Protein AF-A0A7Y9E7P3-F1 (afdb_monomer_lite)

Organism: NCBI:txid661492

Sequence (117 aa):
MDAVQVRIDDGPWAEATLGVDLGPDAWRPWSMSWRATPGRHELRVRCRTTTGQWQEQGTTTPYPHGVRGIHAVTVHVGGSWLGAGVRRLAGDAAARLSWAARSVAAWRQPTGAAHPR

InterPro domains:
  IPR014756 Immunoglobulin E-set [SSF81296] (3-77)

Foldseek 3Di:
DPWKWKDKAPDDTDTWAWDDDPDDVDDTDTGDDDDDDAAKIKMKMWDADPVGRIFDQDADDCPPVHGGHIDMDIDGDDDDPVPCPVCCVVCVVVVVCCVVVVVVVVPPDDPDDDDDD

Structure (mmCIF, N/CA/C/O backbone):
data_AF-A0A7Y9E7P3-F1
#
_entry.id   AF-A0A7Y9E7P3-F1
#
loop_
_atom_site.group_PDB
_atom_site.id
_atom_site.type_symbol
_atom_site.label_atom_id
_atom_site.label_alt_id
_atom_site.label_comp_id
_atom_site.label_asym_id
_atom_site.label_entity_id
_atom_site.label_seq_id
_atom_site.pdbx_PDB_ins_code
_atom_site.Cartn_x
_atom_site.Cartn_y
_atom_site.Cartn_z
_atom_site.occupancy
_atom_site.B_iso_or_equiv
_atom_site.auth_seq_id
_atom_site.auth_comp_id
_atom_site.auth_asym_id
_atom_site.auth_atom_id
_atom_site.pdbx_PDB_model_num
ATOM 1 N N . MET A 1 1 ? -9.183 0.830 9.555 1.00 81.06 1 MET A N 1
ATOM 2 C CA . MET A 1 1 ? -9.056 0.018 8.316 1.00 81.06 1 MET A CA 1
ATOM 3 C C . MET A 1 1 ? -8.666 -1.401 8.689 1.00 81.06 1 MET A C 1
ATOM 5 O O . MET A 1 1 ? -7.976 -1.549 9.693 1.00 81.06 1 MET A O 1
ATOM 9 N N . ASP A 1 2 ? -9.087 -2.411 7.929 1.00 89.94 2 ASP A N 1
ATOM 10 C CA . ASP A 1 2 ? -8.770 -3.822 8.226 1.00 89.94 2 ASP A CA 1
ATOM 11 C C . ASP A 1 2 ? -7.840 -4.488 7.192 1.00 89.94 2 ASP A C 1
ATOM 13 O O . ASP A 1 2 ? -7.248 -5.521 7.491 1.00 89.94 2 ASP A O 1
ATOM 17 N N . ALA A 1 3 ? -7.660 -3.878 6.015 1.00 93.31 3 ALA A N 1
ATOM 18 C CA . ALA A 1 3 ? -6.706 -4.306 4.995 1.00 93.31 3 ALA A CA 1
ATOM 19 C C . ALA A 1 3 ? -6.172 -3.115 4.183 1.00 93.31 3 ALA A C 1
ATOM 21 O O . ALA A 1 3 ? -6.830 -2.074 4.054 1.00 93.31 3 ALA A O 1
ATOM 22 N N . VAL A 1 4 ? -4.976 -3.279 3.620 1.00 95.06 4 VAL A N 1
ATOM 23 C CA . VAL A 1 4 ? -4.356 -2.343 2.675 1.00 95.06 4 VAL A CA 1
ATOM 24 C C . VAL A 1 4 ? -3.767 -3.158 1.543 1.00 95.06 4 VAL A C 1
ATOM 26 O O . VAL A 1 4 ? -3.035 -4.112 1.787 1.00 95.06 4 VAL A O 1
ATOM 29 N N . GLN A 1 5 ? -4.036 -2.741 0.312 1.00 95.50 5 GLN A N 1
ATOM 30 C CA . GLN A 1 5 ? -3.424 -3.329 -0.866 1.00 95.50 5 GLN A CA 1
ATOM 31 C C . GLN A 1 5 ? -2.653 -2.286 -1.656 1.00 95.50 5 GLN A C 1
ATOM 33 O O . GLN A 1 5 ? -3.083 -1.137 -1.796 1.00 95.50 5 GLN A O 1
ATOM 38 N N . VAL A 1 6 ? -1.539 -2.723 -2.227 1.00 94.75 6 VAL A N 1
ATOM 39 C CA . VAL A 1 6 ? -0.720 -1.929 -3.135 1.00 94.75 6 VAL A CA 1
ATOM 40 C C . VAL A 1 6 ? -0.647 -2.647 -4.475 1.00 94.75 6 VAL A C 1
ATOM 42 O O . VAL A 1 6 ? -0.496 -3.865 -4.538 1.00 94.75 6 VAL A O 1
ATOM 45 N N . ARG A 1 7 ? -0.763 -1.886 -5.556 1.00 94.69 7 ARG A N 1
ATOM 46 C CA . ARG A 1 7 ? -0.525 -2.348 -6.919 1.00 94.69 7 ARG A CA 1
ATOM 47 C C . ARG A 1 7 ? 0.699 -1.629 -7.462 1.00 94.69 7 ARG A C 1
ATOM 49 O O . ARG A 1 7 ? 0.786 -0.406 -7.362 1.00 94.69 7 ARG A O 1
ATOM 56 N N . ILE A 1 8 ? 1.617 -2.408 -8.019 1.00 94.88 8 ILE A N 1
ATOM 57 C CA . ILE A 1 8 ? 2.773 -1.913 -8.761 1.00 94.88 8 ILE A CA 1
ATOM 58 C C . ILE A 1 8 ? 2.414 -1.929 -10.243 1.00 94.88 8 ILE A C 1
ATOM 60 O O . ILE A 1 8 ? 2.002 -2.973 -10.756 1.00 94.88 8 ILE A O 1
ATOM 64 N N . ASP A 1 9 ? 2.567 -0.786 -10.899 1.00 94.25 9 ASP A N 1
ATOM 65 C CA . ASP A 1 9 ? 2.219 -0.548 -12.295 1.00 94.25 9 ASP A CA 1
ATOM 66 C C . ASP A 1 9 ? 0.801 -1.069 -12.591 1.00 94.25 9 ASP A C 1
ATOM 68 O O . ASP A 1 9 ? -0.166 -0.717 -11.904 1.00 94.25 9 ASP A O 1
ATOM 72 N N . ASP A 1 10 ? 0.678 -1.966 -13.567 1.00 93.56 10 ASP A N 1
ATOM 73 C CA . ASP A 1 10 ? -0.579 -2.614 -13.939 1.00 93.56 10 ASP A CA 1
ATOM 74 C C . ASP A 1 10 ? -0.666 -4.073 -13.461 1.00 93.56 10 ASP A C 1
ATOM 76 O O . ASP A 1 10 ? -1.488 -4.854 -13.942 1.00 93.56 10 ASP A O 1
ATOM 80 N N . GLY A 1 11 ? 0.161 -4.443 -12.479 1.00 92.88 11 GLY A N 1
ATOM 81 C CA . GLY A 1 11 ? 0.138 -5.757 -11.844 1.00 92.88 11 GLY A CA 1
ATOM 82 C C . GLY A 1 11 ? -1.107 -6.015 -10.980 1.00 92.88 11 GLY A C 1
ATOM 83 O O . GLY A 1 11 ? -1.997 -5.168 -10.848 1.00 92.88 11 GLY A O 1
ATOM 84 N N . PRO A 1 12 ? -1.194 -7.198 -10.348 1.00 94.69 12 PRO A N 1
ATOM 85 C CA . PRO A 1 12 ? -2.260 -7.489 -9.399 1.00 94.69 12 PRO A CA 1
ATOM 86 C C . PRO A 1 12 ? -2.119 -6.647 -8.121 1.00 94.69 12 PRO A C 1
ATOM 88 O O . PRO A 1 12 ? -1.039 -6.172 -7.769 1.00 94.69 12 PRO A O 1
ATOM 91 N N . TRP A 1 13 ? -3.226 -6.496 -7.395 1.00 95.00 13 TRP A N 1
ATOM 92 C CA . TRP A 1 13 ? -3.201 -5.956 -6.038 1.00 95.00 13 TRP A CA 1
ATOM 93 C C . TRP A 1 13 ? -2.546 -6.961 -5.085 1.00 95.00 13 TRP A C 1
ATOM 95 O O . TRP A 1 13 ? -2.967 -8.115 -5.028 1.00 95.00 13 TRP A O 1
ATOM 105 N N . ALA A 1 14 ? -1.548 -6.513 -4.329 1.00 92.56 14 ALA A N 1
ATOM 106 C CA . ALA A 1 14 ? -0.872 -7.292 -3.300 1.00 92.56 14 ALA A CA 1
ATOM 107 C C . ALA A 1 14 ? -1.222 -6.758 -1.906 1.00 92.56 14 ALA A C 1
ATOM 109 O O . ALA A 1 14 ? -1.284 -5.545 -1.703 1.00 92.56 14 ALA A O 1
ATOM 110 N N . GLU A 1 15 ? -1.447 -7.659 -0.950 1.00 95.19 15 GLU A N 1
ATOM 111 C CA . GLU A 1 15 ? -1.716 -7.303 0.447 1.00 95.19 15 GLU A CA 1
ATOM 112 C C . GLU A 1 15 ? -0.470 -6.722 1.126 1.00 95.19 15 GLU A C 1
ATOM 114 O O . GLU A 1 15 ? 0.649 -7.217 0.959 1.00 95.19 15 GLU A O 1
ATOM 119 N N . ALA A 1 16 ? -0.681 -5.680 1.924 1.00 93.25 16 ALA A N 1
ATOM 120 C CA . ALA A 1 16 ? 0.329 -5.085 2.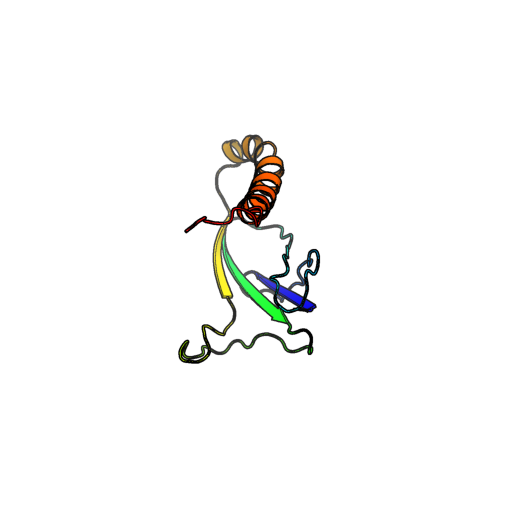782 1.00 93.25 16 ALA A CA 1
ATOM 121 C C . ALA A 1 16 ? 0.215 -5.614 4.219 1.00 93.25 16 ALA A C 1
ATOM 123 O O . ALA A 1 16 ? -0.856 -5.975 4.706 1.00 93.25 16 ALA A O 1
ATOM 124 N N . THR A 1 17 ? 1.330 -5.588 4.941 1.00 92.44 17 THR A N 1
ATOM 125 C CA . THR A 1 17 ? 1.376 -5.905 6.367 1.00 92.44 17 THR A CA 1
ATOM 126 C C . THR A 1 17 ? 0.911 -4.701 7.172 1.00 92.44 17 THR A C 1
ATOM 128 O O . THR A 1 17 ? 1.544 -3.642 7.131 1.00 92.44 17 THR A O 1
ATOM 131 N N . LEU A 1 18 ? -0.162 -4.865 7.944 1.00 92.75 18 LEU A N 1
ATOM 132 C CA . LEU A 1 18 ? -0.623 -3.853 8.892 1.00 92.75 18 LEU A CA 1
ATOM 133 C C . LEU A 1 18 ? 0.190 -3.901 10.188 1.00 92.75 18 LEU A C 1
ATOM 135 O O . LEU A 1 18 ? 0.492 -4.973 10.709 1.00 92.75 18 LEU A O 1
ATOM 139 N N . GLY A 1 19 ? 0.502 -2.731 10.735 1.00 90.31 19 GLY A N 1
ATOM 140 C CA . GLY A 1 19 ? 1.079 -2.596 12.067 1.00 90.31 19 GLY A CA 1
ATOM 141 C C . GLY A 1 19 ? 0.018 -2.595 13.169 1.00 90.31 19 GLY A C 1
ATOM 142 O O . GLY A 1 19 ? -1.124 -3.025 12.967 1.00 90.31 19 GLY A O 1
ATOM 143 N N . VAL A 1 20 ? 0.416 -2.100 14.343 1.00 91.50 20 VAL A N 1
ATOM 144 C CA . VAL A 1 20 ? -0.423 -2.027 15.549 1.00 91.50 20 VAL A CA 1
ATOM 145 C C . VAL A 1 20 ? -1.661 -1.167 15.302 1.00 91.50 20 VAL A C 1
ATOM 147 O O . VAL A 1 20 ? -1.572 -0.096 14.704 1.00 91.50 20 VAL A O 1
ATOM 150 N N . ASP A 1 21 ? -2.808 -1.651 15.772 1.00 90.75 21 ASP A N 1
ATOM 151 C CA . ASP A 1 21 ? -4.066 -0.914 15.761 1.00 90.75 21 ASP A CA 1
ATOM 152 C C . ASP A 1 21 ? -4.183 -0.060 17.030 1.00 90.75 21 ASP A C 1
ATOM 154 O O . ASP A 1 21 ? -4.024 -0.572 18.138 1.00 90.75 21 ASP A O 1
ATOM 158 N N . LEU A 1 22 ? -4.426 1.238 16.861 1.00 90.81 22 LEU A N 1
ATOM 159 C CA . LEU A 1 22 ? -4.576 2.199 17.957 1.00 90.81 22 LEU A CA 1
ATOM 160 C C . LEU A 1 22 ? -6.030 2.670 18.125 1.00 90.81 22 LEU A C 1
ATOM 162 O O . LEU A 1 22 ? -6.285 3.563 18.931 1.00 90.81 22 LEU A O 1
ATOM 166 N N . GLY A 1 23 ? -6.977 2.075 17.392 1.00 87.25 23 GLY A N 1
ATOM 167 C CA . GLY A 1 23 ? -8.399 2.402 17.461 1.00 87.25 23 GLY A CA 1
ATOM 168 C C . GLY A 1 23 ? -8.940 3.105 16.208 1.00 87.25 23 GLY A C 1
ATOM 169 O O . GLY A 1 23 ? -8.184 3.456 15.300 1.00 87.25 23 GLY A O 1
ATOM 170 N N . PRO A 1 24 ? -10.269 3.311 16.143 1.00 86.38 24 PRO A N 1
ATOM 171 C CA . PRO A 1 24 ? -10.972 3.759 14.936 1.00 86.38 24 PRO A CA 1
ATOM 172 C C . PRO A 1 24 ? -10.614 5.183 14.495 1.00 86.38 24 PRO A C 1
ATOM 174 O O . PRO A 1 24 ? -10.657 5.473 13.301 1.00 86.38 24 PRO A O 1
ATOM 177 N N . ASP A 1 25 ? -10.226 6.039 15.440 1.00 87.38 25 ASP A N 1
ATOM 178 C CA . ASP A 1 25 ? -9.881 7.442 15.184 1.00 87.38 25 ASP A CA 1
ATOM 179 C C . ASP A 1 25 ? -8.388 7.635 14.876 1.00 87.38 25 ASP A C 1
ATOM 181 O O . ASP A 1 25 ? -7.935 8.742 14.579 1.00 87.38 25 ASP A O 1
ATOM 185 N N . ALA A 1 26 ? -7.605 6.556 14.948 1.00 87.88 26 ALA A N 1
ATOM 186 C CA . ALA A 1 26 ? -6.171 6.583 14.738 1.00 87.88 26 ALA A CA 1
ATOM 187 C C . ALA A 1 26 ? -5.789 6.057 13.352 1.00 87.88 26 ALA A C 1
ATOM 189 O O . ALA A 1 26 ? -6.405 5.158 12.776 1.00 87.88 26 ALA A O 1
ATOM 190 N N . TRP A 1 27 ? -4.696 6.598 12.821 1.00 87.12 27 TRP A N 1
ATOM 191 C CA . TRP A 1 27 ? -4.077 6.044 11.626 1.00 87.12 27 TRP A CA 1
ATOM 192 C C . TRP A 1 27 ? -3.339 4.763 11.989 1.00 87.12 27 TRP A C 1
ATOM 194 O O . TRP A 1 27 ? -2.583 4.719 12.961 1.00 87.12 27 TRP A O 1
ATOM 204 N N . ARG A 1 28 ? -3.516 3.729 11.167 1.00 90.06 28 ARG A N 1
ATOM 205 C CA . ARG A 1 28 ? -2.826 2.455 11.341 1.00 90.06 28 ARG A CA 1
ATOM 206 C C . ARG A 1 28 ? -1.640 2.372 10.373 1.00 90.06 28 ARG A C 1
ATOM 208 O O . ARG A 1 28 ? -1.835 2.512 9.167 1.00 90.06 28 ARG A O 1
ATOM 215 N N . PRO A 1 29 ? -0.402 2.168 10.852 1.00 92.25 29 PRO A N 1
ATOM 216 C CA . PRO A 1 29 ? 0.744 2.035 9.961 1.00 92.25 29 PRO A CA 1
ATOM 217 C C . PRO A 1 29 ? 0.644 0.747 9.136 1.00 92.25 29 PRO A C 1
ATOM 219 O O . PRO A 1 29 ? 0.041 -0.236 9.569 1.00 92.25 29 PRO A O 1
ATOM 222 N N . TRP A 1 30 ? 1.266 0.731 7.960 1.00 94.94 30 TRP A N 1
ATOM 223 C CA . TRP A 1 30 ? 1.361 -0.452 7.106 1.00 94.94 30 TRP A CA 1
ATOM 224 C C . TRP A 1 30 ? 2.670 -0.453 6.313 1.00 94.94 30 TRP A C 1
ATOM 226 O O . TRP A 1 30 ? 3.335 0.575 6.180 1.00 94.94 30 TRP A O 1
ATOM 236 N N . SER A 1 31 ? 3.061 -1.617 5.797 1.00 93.44 31 SER A N 1
ATOM 237 C CA . SER A 1 31 ? 4.251 -1.772 4.957 1.00 93.44 31 SER A CA 1
ATOM 238 C C . SER A 1 31 ? 4.077 -2.891 3.934 1.00 93.44 31 SER A C 1
ATOM 240 O O . SER A 1 31 ? 3.347 -3.848 4.170 1.00 93.44 31 SER A O 1
ATOM 242 N N . MET A 1 32 ? 4.768 -2.794 2.801 1.00 90.44 32 MET A N 1
ATOM 243 C CA . MET A 1 32 ? 4.844 -3.864 1.807 1.00 90.44 32 MET A CA 1
ATOM 244 C C . MET A 1 32 ? 6.285 -4.001 1.328 1.00 90.44 32 MET A C 1
ATOM 246 O O . MET A 1 32 ? 6.937 -3.008 1.004 1.00 90.44 32 MET A O 1
ATOM 250 N N . SER A 1 33 ? 6.772 -5.239 1.263 1.00 89.25 33 SER A N 1
ATOM 251 C CA . SER A 1 33 ? 8.053 -5.549 0.633 1.00 89.25 33 SER A CA 1
ATOM 252 C C . SER A 1 33 ? 7.845 -5.909 -0.831 1.00 89.25 33 SER A C 1
ATOM 254 O O . SER A 1 33 ? 7.034 -6.769 -1.158 1.00 89.25 33 SER A O 1
ATOM 256 N N . TRP A 1 34 ? 8.614 -5.276 -1.710 1.00 88.62 34 TRP A N 1
ATOM 257 C CA . TRP A 1 34 ? 8.597 -5.546 -3.141 1.00 88.62 34 TRP A CA 1
ATOM 258 C C . TRP A 1 34 ? 10.026 -5.538 -3.688 1.00 88.62 34 TRP A C 1
ATOM 260 O O . TRP A 1 34 ? 10.837 -4.670 -3.356 1.00 88.62 34 TRP A O 1
ATOM 270 N N . ARG A 1 35 ? 10.346 -6.540 -4.513 1.00 88.00 35 ARG A N 1
ATOM 271 C CA . ARG A 1 35 ? 11.613 -6.618 -5.248 1.00 88.00 35 ARG A CA 1
ATOM 272 C C . ARG A 1 35 ? 11.501 -5.760 -6.504 1.00 88.00 35 ARG A C 1
ATOM 274 O O . ARG A 1 35 ? 11.047 -6.238 -7.538 1.00 88.00 35 ARG A O 1
ATOM 281 N N . ALA A 1 36 ? 11.891 -4.498 -6.382 1.00 87.62 36 ALA A N 1
ATOM 282 C CA . ALA A 1 36 ? 11.797 -3.548 -7.476 1.00 87.62 36 ALA A CA 1
ATOM 283 C C . ALA A 1 36 ? 12.829 -3.807 -8.578 1.00 87.62 36 ALA A C 1
ATOM 285 O O . ALA A 1 36 ? 14.009 -4.037 -8.301 1.00 87.62 36 ALA A O 1
ATOM 286 N N . THR A 1 37 ? 12.380 -3.721 -9.826 1.00 88.69 37 THR A N 1
ATOM 287 C CA . THR A 1 37 ? 13.256 -3.658 -10.998 1.00 88.69 37 THR A CA 1
ATOM 288 C C . THR A 1 37 ? 13.740 -2.224 -11.212 1.00 88.69 37 THR A C 1
ATOM 290 O O . THR A 1 37 ? 13.072 -1.292 -10.773 1.00 88.69 37 THR A O 1
ATOM 293 N N . PRO A 1 38 ? 14.889 -1.998 -11.868 1.00 91.44 38 PRO A N 1
ATOM 294 C CA . PRO A 1 38 ? 15.258 -0.657 -12.292 1.00 91.44 38 PRO A CA 1
ATOM 295 C C . PRO A 1 38 ? 14.258 -0.094 -13.312 1.00 91.44 38 PRO A C 1
ATOM 297 O O . PRO A 1 38 ? 13.852 -0.801 -14.230 1.00 91.44 38 PRO A O 1
ATOM 300 N N . GLY A 1 39 ? 13.899 1.178 -13.176 1.00 91.50 39 GLY A N 1
ATOM 301 C CA . GLY A 1 39 ? 12.953 1.872 -14.038 1.00 91.50 39 GLY A CA 1
ATOM 302 C C . GLY A 1 39 ? 12.026 2.816 -13.278 1.00 91.50 39 GLY A C 1
ATOM 303 O O . GLY A 1 39 ? 12.127 3.001 -12.063 1.00 91.50 39 GLY A O 1
ATOM 304 N N . ARG A 1 40 ? 11.118 3.440 -14.026 1.00 93.25 40 ARG A N 1
ATOM 305 C CA . ARG A 1 40 ? 9.990 4.195 -13.480 1.00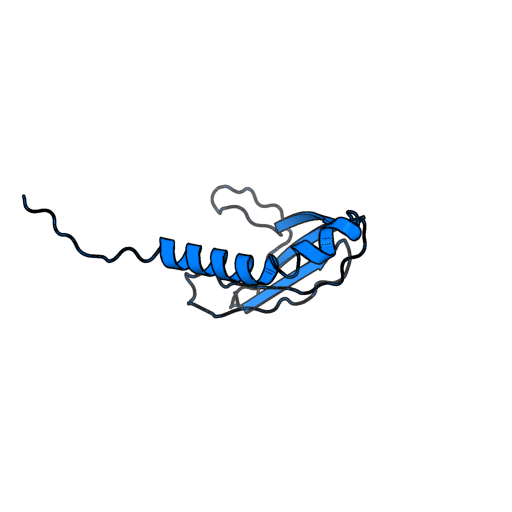 93.25 40 ARG A CA 1
ATOM 306 C C . ARG A 1 40 ? 8.873 3.216 -13.124 1.00 93.25 40 ARG A C 1
ATOM 308 O O . ARG A 1 40 ? 8.526 2.392 -13.960 1.00 93.25 40 ARG A O 1
ATOM 315 N N . HIS A 1 41 ? 8.290 3.375 -11.942 1.00 91.69 41 HIS A N 1
ATOM 316 C CA . HIS A 1 41 ? 7.167 2.574 -11.471 1.00 91.69 41 HIS A CA 1
ATOM 317 C C . HIS A 1 41 ? 6.064 3.451 -10.888 1.00 91.69 41 HIS A C 1
ATOM 319 O O . HIS A 1 41 ? 6.346 4.438 -10.202 1.00 91.69 41 HIS A O 1
ATOM 325 N N . GLU A 1 42 ? 4.813 3.085 -11.130 1.00 94.81 42 GLU A N 1
ATOM 326 C CA . GLU A 1 42 ? 3.648 3.682 -10.483 1.00 94.81 42 GLU A CA 1
ATOM 327 C C . GLU A 1 42 ? 3.160 2.771 -9.355 1.00 94.81 42 GLU A C 1
ATOM 329 O O . GLU A 1 42 ? 2.938 1.581 -9.541 1.00 94.81 42 GLU A O 1
ATOM 334 N N . LEU A 1 43 ? 2.991 3.321 -8.159 1.00 93.56 43 LEU A N 1
ATOM 335 C CA . LEU A 1 43 ? 2.452 2.609 -7.011 1.00 93.56 43 LEU A CA 1
ATOM 336 C C . LEU A 1 43 ? 1.082 3.182 -6.703 1.00 93.56 43 LEU A C 1
ATOM 338 O O . LEU A 1 43 ? 0.962 4.369 -6.402 1.00 93.56 43 LEU A O 1
ATOM 342 N N . ARG A 1 44 ? 0.062 2.330 -6.733 1.00 94.06 44 ARG A N 1
ATOM 343 C CA . ARG A 1 44 ? -1.314 2.677 -6.366 1.00 94.06 44 ARG A CA 1
ATOM 344 C C . ARG A 1 44 ? -1.656 1.982 -5.052 1.00 94.06 44 ARG A C 1
ATOM 346 O O . ARG A 1 44 ? -1.344 0.804 -4.900 1.00 94.06 44 ARG A O 1
ATOM 353 N N . VAL A 1 45 ? -2.303 2.672 -4.115 1.00 93.50 45 VAL A N 1
ATOM 354 C CA . VAL A 1 45 ? -2.699 2.112 -2.809 1.00 93.50 45 VAL A CA 1
ATOM 355 C C . VAL A 1 45 ? -4.190 2.286 -2.552 1.00 93.50 45 VAL A C 1
ATOM 357 O O . VAL A 1 45 ? -4.763 3.346 -2.813 1.00 93.50 45 VAL A O 1
ATOM 360 N N . ARG A 1 46 ? -4.814 1.236 -2.015 1.00 92.88 46 ARG A N 1
ATOM 361 C CA . ARG A 1 46 ? -6.201 1.261 -1.547 1.00 92.88 46 ARG A CA 1
ATOM 362 C C . ARG A 1 46 ? -6.316 0.650 -0.160 1.00 92.88 46 ARG A C 1
ATOM 364 O O . ARG A 1 46 ? -5.643 -0.332 0.152 1.00 92.88 46 ARG A O 1
ATOM 371 N N . CYS A 1 47 ? -7.211 1.205 0.643 1.00 92.25 47 CYS A N 1
ATOM 372 C CA . CYS A 1 47 ? -7.551 0.676 1.958 1.00 92.25 47 CYS A CA 1
ATOM 373 C C . CYS A 1 47 ? -8.931 0.017 1.928 1.00 92.25 47 CYS A C 1
ATOM 375 O O . CYS A 1 47 ? -9.787 0.384 1.116 1.00 92.25 47 CYS A O 1
ATOM 377 N N . ARG A 1 48 ? -9.158 -0.922 2.845 1.00 92.00 48 ARG A N 1
ATOM 378 C CA . ARG A 1 48 ? -10.479 -1.481 3.128 1.00 92.00 48 ARG A CA 1
ATOM 379 C C . ARG A 1 48 ? -10.993 -0.979 4.473 1.00 92.00 48 ARG A C 1
ATOM 381 O O . ARG A 1 48 ? -10.256 -0.923 5.467 1.00 92.00 48 ARG A O 1
ATOM 388 N N . THR A 1 49 ? -12.248 -0.545 4.496 1.00 86.19 49 THR A N 1
ATOM 389 C CA . THR A 1 49 ? -12.933 -0.167 5.734 1.00 86.19 49 THR A CA 1
ATOM 390 C C . THR A 1 49 ? -13.099 -1.395 6.628 1.00 86.19 49 THR A C 1
ATOM 392 O O . THR A 1 49 ? -13.138 -2.523 6.150 1.00 86.19 49 THR A O 1
ATOM 395 N N . THR A 1 50 ? -13.271 -1.194 7.934 1.00 84.38 50 THR A N 1
ATOM 396 C CA . THR A 1 50 ? -13.576 -2.293 8.874 1.00 84.38 50 THR A CA 1
ATOM 397 C C . THR A 1 50 ? -14.910 -2.988 8.582 1.00 84.38 50 THR A C 1
ATOM 399 O O . THR A 1 50 ? -15.156 -4.080 9.078 1.00 84.38 50 THR A O 1
ATOM 402 N N . THR A 1 51 ? -15.758 -2.380 7.749 1.00 86.38 51 THR A N 1
ATOM 403 C CA . THR A 1 51 ? -17.000 -2.958 7.217 1.00 86.38 51 THR A CA 1
ATOM 404 C C . THR A 1 51 ? -16.794 -3.755 5.919 1.00 86.38 51 THR A C 1
ATOM 406 O O . THR A 1 51 ? -17.765 -4.187 5.302 1.00 86.38 51 THR A O 1
ATOM 409 N N . GLY A 1 52 ? -15.544 -3.947 5.481 1.00 87.81 52 GLY A N 1
ATOM 410 C CA . GLY A 1 52 ? -15.183 -4.783 4.335 1.00 87.81 52 GLY A CA 1
ATOM 411 C C . GLY A 1 52 ? -15.245 -4.093 2.968 1.00 87.81 52 GLY A C 1
ATOM 412 O O . GLY A 1 52 ? -15.075 -4.765 1.952 1.00 87.81 52 GLY A O 1
ATOM 413 N N . GLN A 1 53 ? -15.454 -2.775 2.907 1.00 87.62 53 GLN A N 1
ATOM 414 C CA . GLN A 1 53 ? -15.567 -2.042 1.640 1.00 87.62 53 GLN A CA 1
ATOM 415 C C . GLN A 1 53 ? -14.211 -1.489 1.197 1.00 87.62 53 GLN A C 1
ATOM 417 O O . GLN A 1 53 ? -13.540 -0.783 1.953 1.00 87.62 53 GLN A O 1
ATOM 422 N N . TRP A 1 54 ? -13.786 -1.814 -0.026 1.00 90.31 54 TRP A N 1
ATOM 423 C CA . TRP A 1 54 ? -12.572 -1.245 -0.614 1.00 90.31 54 TRP A CA 1
ATOM 424 C C . TRP A 1 54 ? -12.810 0.192 -1.062 1.00 90.31 54 TRP A C 1
ATOM 426 O O . TRP A 1 54 ? -13.868 0.523 -1.588 1.00 90.31 54 TRP A O 1
ATOM 436 N N . GLN A 1 55 ? -11.786 1.025 -0.917 1.00 84.12 55 GLN A N 1
ATOM 437 C CA . GLN A 1 55 ? -11.779 2.372 -1.470 1.00 84.12 55 GLN A CA 1
ATOM 438 C C . GLN A 1 55 ? -12.042 2.357 -2.984 1.00 84.12 55 GLN A C 1
ATOM 440 O O . GLN A 1 55 ? -11.393 1.628 -3.742 1.00 84.12 55 GLN A O 1
ATOM 445 N N . GLU A 1 56 ? -12.995 3.179 -3.413 1.00 74.94 56 GLU A N 1
ATOM 446 C CA . GLU A 1 56 ? -13.427 3.277 -4.805 1.00 74.94 56 GLU A CA 1
ATOM 447 C C . GLU A 1 56 ? -12.387 3.999 -5.680 1.00 74.94 56 GLU A C 1
ATOM 449 O O . GLU A 1 56 ? -11.664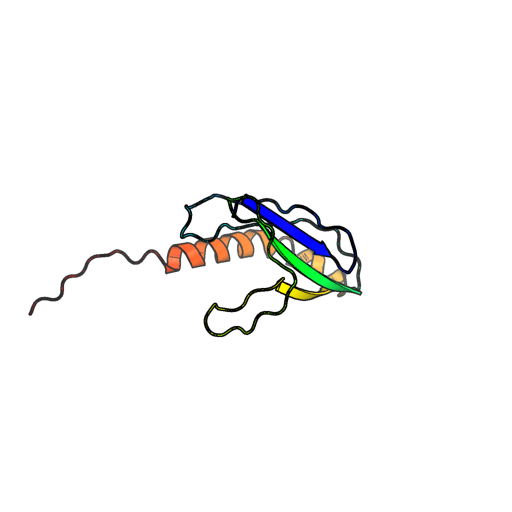 4.888 -5.227 1.00 74.94 56 GLU A O 1
ATOM 454 N N . GLN A 1 57 ? -12.316 3.621 -6.962 1.00 64.19 57 GLN A N 1
ATOM 455 C CA . GLN A 1 57 ? -11.417 4.233 -7.956 1.00 64.19 57 GLN A CA 1
ATOM 456 C C . GLN A 1 57 ? -11.897 5.596 -8.473 1.00 64.19 57 GLN A C 1
ATOM 458 O O . GLN A 1 57 ? -11.126 6.294 -9.126 1.00 64.19 57 GLN A O 1
ATOM 463 N N . GLY A 1 58 ? -13.147 5.979 -8.200 1.00 60.62 58 GLY A N 1
ATOM 464 C CA . GLY A 1 58 ? -13.747 7.190 -8.750 1.00 60.62 58 GLY A CA 1
ATOM 465 C C . GLY A 1 58 ? -13.063 8.469 -8.268 1.00 60.62 58 GLY A C 1
ATOM 466 O O . GLY A 1 58 ? -12.817 8.654 -7.075 1.00 60.62 58 GLY A O 1
ATOM 467 N N . THR A 1 59 ? -12.793 9.384 -9.199 1.00 57.47 59 THR A N 1
ATOM 468 C CA . THR A 1 59 ? -12.446 10.768 -8.871 1.00 57.47 59 THR A CA 1
ATOM 469 C C . THR A 1 59 ? -13.676 11.433 -8.257 1.00 57.47 59 THR A C 1
ATOM 471 O O . THR A 1 59 ? -14.685 11.618 -8.931 1.00 57.47 59 THR A O 1
ATOM 474 N N . THR A 1 60 ? -13.617 11.782 -6.973 1.00 60.47 60 THR A N 1
ATOM 475 C CA . THR A 1 60 ? -14.649 12.623 -6.349 1.00 60.47 60 THR A CA 1
ATOM 476 C C . THR A 1 60 ? -14.253 14.087 -6.468 1.00 60.47 60 THR A C 1
ATOM 478 O O . THR A 1 60 ? -13.070 14.424 -6.397 1.00 60.47 60 THR A O 1
ATOM 481 N N . THR A 1 61 ? -15.235 14.982 -6.528 1.00 59.16 61 THR A N 1
ATOM 482 C CA . THR A 1 61 ? -15.000 16.374 -6.141 1.00 59.16 61 THR A CA 1
ATOM 483 C C . THR A 1 61 ? -14.557 16.407 -4.669 1.00 59.16 61 THR A C 1
ATOM 485 O O . THR A 1 61 ? -15.248 15.817 -3.831 1.00 59.16 61 THR A O 1
ATOM 488 N N . PRO A 1 62 ? -13.414 17.045 -4.330 1.00 63.16 62 PRO A N 1
ATOM 489 C CA . PRO A 1 62 ? -12.905 17.090 -2.954 1.00 63.16 62 PRO A CA 1
ATOM 490 C C . PRO A 1 62 ? -13.821 17.833 -1.980 1.00 63.16 62 PRO A C 1
ATOM 492 O O . PRO A 1 62 ? -13.768 17.618 -0.776 1.00 63.16 62 PRO A O 1
ATOM 495 N N . TYR A 1 63 ? -14.661 18.729 -2.489 1.00 62.12 63 TYR A N 1
ATOM 496 C CA . TYR A 1 63 ? -15.665 19.427 -1.702 1.00 62.12 63 TYR A CA 1
ATOM 497 C C . TYR A 1 63 ? -17.031 18.727 -1.830 1.00 62.12 63 TYR A C 1
ATOM 499 O O . TYR A 1 63 ? -17.379 18.312 -2.941 1.00 62.12 63 TYR A O 1
ATOM 507 N N . PRO A 1 64 ? -17.830 18.615 -0.749 1.00 73.12 64 PRO A N 1
ATOM 508 C CA . PRO A 1 64 ? -17.527 18.949 0.654 1.00 73.12 64 PRO A CA 1
ATOM 509 C C . PRO A 1 64 ? -16.919 17.777 1.455 1.00 73.12 64 PRO A C 1
ATOM 511 O O . PRO A 1 64 ? -16.625 17.924 2.636 1.00 73.12 64 PRO A O 1
ATOM 514 N N . HIS A 1 65 ? -16.755 16.603 0.837 1.00 68.19 65 HIS A N 1
ATOM 515 C CA . HIS A 1 65 ? -16.505 15.332 1.534 1.00 68.19 65 HIS A CA 1
ATOM 516 C C . HIS A 1 65 ? -15.025 14.917 1.637 1.00 68.19 65 HIS A C 1
ATOM 518 O O . HIS A 1 65 ? -14.732 13.793 2.042 1.00 68.19 65 HIS A O 1
ATOM 524 N N . GLY A 1 66 ? -14.094 15.798 1.270 1.00 62.25 66 GLY A N 1
ATOM 525 C CA . GLY A 1 66 ? -12.658 15.523 1.227 1.00 62.25 66 GLY A CA 1
ATOM 526 C C . GLY A 1 66 ? -12.204 14.771 -0.031 1.00 62.25 66 GLY A C 1
ATOM 527 O O . GLY A 1 66 ? -13.000 14.350 -0.873 1.00 62.25 66 GLY A O 1
ATOM 528 N N . VAL A 1 67 ? -10.884 14.606 -0.167 1.00 62.44 67 VAL A N 1
ATOM 529 C CA . VAL A 1 67 ? -10.264 13.852 -1.268 1.00 62.44 67 VAL A CA 1
ATOM 530 C C . VAL A 1 67 ? -10.571 12.360 -1.091 1.00 62.44 67 VAL A C 1
ATOM 532 O O . VAL A 1 67 ? -10.112 11.736 -0.138 1.00 62.44 67 VAL A O 1
ATOM 535 N N . ARG A 1 68 ? -11.341 11.785 -2.020 1.00 63.47 68 ARG A N 1
ATOM 536 C CA . ARG A 1 68 ? -11.547 10.332 -2.177 1.00 63.47 68 ARG A CA 1
ATOM 537 C C . ARG A 1 68 ? -10.856 9.859 -3.460 1.00 63.47 68 ARG A C 1
ATOM 539 O O . ARG A 1 68 ? -10.505 10.674 -4.310 1.00 63.47 68 ARG A O 1
ATOM 546 N N . GLY A 1 69 ? -10.682 8.549 -3.595 1.00 73.62 69 GLY A N 1
ATOM 547 C CA . GLY A 1 69 ? -10.006 7.926 -4.735 1.00 73.62 69 GLY A CA 1
ATOM 548 C C . GLY A 1 69 ? -8.683 7.268 -4.352 1.00 73.62 69 GLY A C 1
ATOM 549 O O . GLY A 1 69 ? -8.114 7.553 -3.301 1.00 73.62 69 GLY A O 1
ATOM 550 N N . ILE A 1 70 ? -8.218 6.347 -5.191 1.00 82.12 70 ILE A N 1
ATOM 551 C CA . ILE A 1 70 ? -6.966 5.612 -4.979 1.00 82.12 70 ILE A CA 1
ATOM 552 C C . ILE A 1 70 ? -5.782 6.580 -5.032 1.00 82.12 70 ILE A C 1
ATOM 554 O O . ILE A 1 70 ? -5.626 7.333 -5.991 1.00 82.12 70 ILE A O 1
ATOM 558 N N . HIS A 1 71 ? -4.930 6.539 -4.008 1.00 84.88 71 HIS A N 1
ATOM 559 C CA . HIS A 1 71 ? -3.712 7.339 -3.988 1.00 84.88 71 HIS A CA 1
ATOM 560 C C . HIS A 1 71 ? -2.643 6.679 -4.868 1.00 84.88 71 HIS A C 1
ATOM 562 O O . HIS A 1 71 ? -2.433 5.467 -4.781 1.00 84.88 71 HIS A O 1
ATOM 568 N N . ALA A 1 72 ? -1.973 7.472 -5.705 1.00 88.06 72 ALA A N 1
ATOM 569 C CA . ALA A 1 72 ? -0.947 7.005 -6.629 1.00 88.06 72 ALA A CA 1
ATOM 570 C C . ALA A 1 72 ? 0.322 7.858 -6.523 1.00 88.06 72 ALA A C 1
ATOM 572 O O . ALA A 1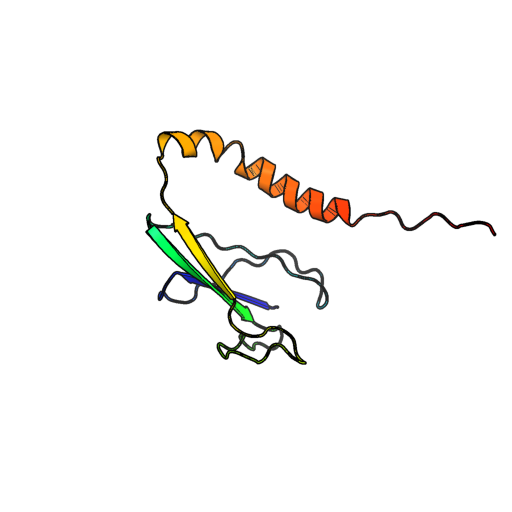 72 ? 0.249 9.086 -6.457 1.00 88.06 72 ALA A O 1
ATOM 573 N N . VAL A 1 73 ? 1.484 7.206 -6.538 1.00 90.75 73 VAL A N 1
ATOM 574 C CA . VAL A 1 73 ? 2.801 7.856 -6.559 1.00 90.75 73 VAL A CA 1
ATOM 575 C C . VAL A 1 73 ? 3.679 7.225 -7.631 1.00 90.75 73 VAL A C 1
ATOM 577 O O . VAL A 1 73 ? 3.640 6.019 -7.847 1.00 90.75 73 VAL A O 1
ATOM 580 N N . THR A 1 74 ? 4.498 8.028 -8.305 1.00 92.00 74 THR A N 1
ATOM 581 C CA . THR A 1 74 ? 5.522 7.526 -9.231 1.00 92.00 74 THR A CA 1
ATOM 582 C C . THR A 1 74 ? 6.879 7.521 -8.534 1.00 92.00 74 THR A C 1
ATOM 584 O O . THR A 1 74 ? 7.284 8.534 -7.964 1.00 92.00 74 THR A O 1
ATOM 58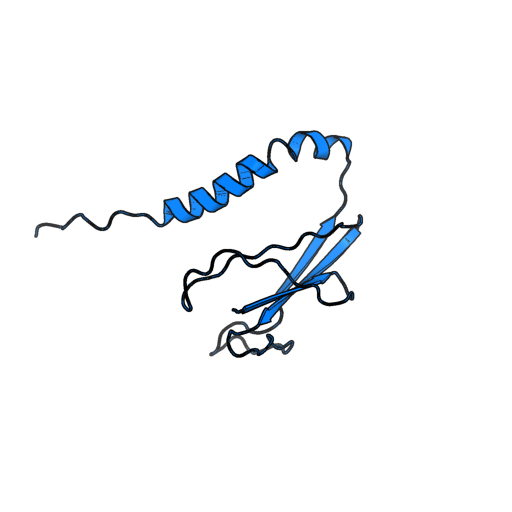7 N N . VAL A 1 75 ? 7.611 6.412 -8.628 1.00 90.94 75 VAL A N 1
ATOM 588 C CA . VAL A 1 75 ? 8.982 6.267 -8.120 1.00 90.94 75 VAL A CA 1
ATOM 589 C C . VAL A 1 75 ? 9.930 5.871 -9.251 1.00 90.94 75 VAL A C 1
ATOM 591 O O . VAL A 1 75 ? 9.519 5.238 -10.218 1.00 90.94 75 VAL A O 1
ATOM 594 N N . HIS A 1 76 ? 11.208 6.230 -9.132 1.00 90.81 76 HIS A N 1
ATOM 595 C CA . HIS A 1 76 ? 12.262 5.760 -10.033 1.00 90.81 76 HIS A CA 1
ATOM 596 C C . HIS A 1 76 ? 13.253 4.910 -9.242 1.00 90.81 76 HIS A C 1
ATOM 598 O O . HIS A 1 76 ? 13.783 5.341 -8.217 1.00 90.81 76 HIS A O 1
ATOM 604 N N . VAL A 1 77 ? 13.491 3.695 -9.716 1.00 89.56 77 VAL A N 1
ATOM 605 C CA . VAL A 1 77 ? 14.392 2.717 -9.114 1.00 89.56 77 VAL A CA 1
ATOM 606 C C . VAL A 1 77 ? 15.589 2.586 -10.045 1.00 89.56 77 VAL A C 1
ATOM 608 O O . VAL A 1 77 ? 15.431 2.282 -11.216 1.00 89.56 77 VAL A O 1
ATOM 611 N N . GLY A 1 78 ? 16.800 2.850 -9.564 1.00 75.88 78 GLY A N 1
ATOM 612 C CA . GLY A 1 78 ? 17.995 2.808 -10.410 1.00 75.88 78 GLY A CA 1
ATOM 613 C C . GLY A 1 78 ? 18.882 4.030 -10.227 1.00 75.88 78 GLY A C 1
ATOM 614 O O . GLY A 1 78 ? 18.571 5.130 -10.664 1.00 75.88 78 GLY A O 1
ATOM 615 N N . GLY A 1 79 ? 20.012 3.791 -9.574 1.00 55.44 79 GLY A N 1
ATOM 616 C CA . GLY A 1 79 ? 21.147 4.686 -9.385 1.00 55.44 79 GLY A CA 1
ATOM 617 C C . GLY A 1 79 ? 22.304 3.817 -8.887 1.00 55.44 79 GLY A C 1
ATOM 618 O O . GLY A 1 79 ? 22.065 2.880 -8.127 1.00 55.44 79 GLY A O 1
ATOM 619 N N . SER A 1 80 ? 23.520 4.050 -9.390 1.00 51.28 80 SER A N 1
ATOM 620 C CA . SER A 1 80 ? 24.699 3.174 -9.250 1.00 51.28 80 SER A CA 1
ATOM 621 C C . SER A 1 80 ? 24.842 2.453 -7.894 1.00 51.28 80 SER A C 1
ATOM 623 O O . SER A 1 80 ? 24.826 3.062 -6.821 1.00 51.28 80 SER A O 1
ATOM 625 N N . TRP A 1 81 ? 25.075 1.138 -7.967 1.00 50.06 81 TRP A N 1
ATOM 626 C CA . TRP A 1 81 ? 25.297 0.237 -6.832 1.00 50.06 81 TRP A CA 1
ATOM 627 C C . TRP A 1 81 ? 26.544 0.583 -5.998 1.00 50.06 81 TRP A C 1
ATOM 629 O O . TRP A 1 81 ? 26.573 0.272 -4.807 1.00 50.06 81 TRP A O 1
ATOM 639 N N . LEU A 1 82 ? 27.525 1.294 -6.570 1.00 53.88 82 LEU A N 1
ATOM 640 C CA . LEU A 1 82 ? 28.759 1.674 -5.867 1.00 53.88 82 LEU A CA 1
ATOM 641 C C . LEU A 1 82 ? 28.541 2.756 -4.787 1.00 53.88 82 LEU A C 1
ATOM 643 O O . LEU A 1 82 ? 29.351 2.876 -3.875 1.00 53.88 82 LEU A O 1
ATOM 647 N N . GLY A 1 83 ? 27.434 3.510 -4.828 1.00 48.06 83 GLY A N 1
ATOM 648 C CA . GLY A 1 83 ? 27.085 4.499 -3.792 1.00 48.06 83 GLY A CA 1
ATOM 649 C C . GLY A 1 83 ? 25.995 4.052 -2.809 1.00 48.06 83 GLY A C 1
ATOM 650 O O . GLY A 1 83 ? 25.873 4.625 -1.722 1.00 48.06 83 GLY A O 1
ATOM 651 N N . ALA A 1 84 ? 25.195 3.049 -3.181 1.00 50.28 84 ALA A N 1
ATOM 652 C CA . ALA A 1 84 ? 23.983 2.657 -2.463 1.00 50.28 84 ALA A CA 1
ATOM 653 C C . ALA A 1 84 ? 24.233 1.608 -1.363 1.00 50.28 84 ALA A C 1
ATOM 655 O O . ALA A 1 84 ? 23.587 1.662 -0.319 1.00 50.28 84 ALA A O 1
ATOM 656 N N . GLY A 1 85 ? 25.188 0.687 -1.548 1.00 49.12 85 GLY A N 1
ATOM 657 C CA . GLY A 1 85 ? 25.415 -0.429 -0.614 1.00 49.12 85 GLY A CA 1
ATOM 658 C C . GLY A 1 85 ? 25.902 -0.004 0.778 1.00 49.12 85 GLY A C 1
ATOM 659 O O . GLY A 1 85 ? 25.404 -0.500 1.784 1.00 49.12 85 GLY A O 1
ATOM 660 N N . VAL A 1 86 ? 26.810 0.974 0.847 1.00 48.47 86 VAL A N 1
ATOM 661 C CA . VAL A 1 86 ? 27.412 1.441 2.113 1.00 48.47 86 VAL A CA 1
ATOM 662 C C . VAL A 1 86 ? 26.481 2.381 2.897 1.00 48.47 86 VAL A C 1
ATOM 664 O O . VAL A 1 86 ? 26.489 2.368 4.125 1.00 48.47 86 VAL A O 1
ATOM 667 N N . ARG A 1 87 ? 25.610 3.154 2.227 1.00 46.41 87 ARG A N 1
ATOM 668 C CA . ARG A 1 87 ? 24.651 4.052 2.910 1.00 46.41 87 ARG A CA 1
ATOM 669 C C . ARG A 1 87 ? 23.393 3.339 3.413 1.00 46.41 87 ARG A C 1
ATOM 671 O O . ARG A 1 87 ? 22.806 3.781 4.397 1.00 46.41 87 ARG A O 1
ATOM 678 N N . ARG A 1 88 ? 22.975 2.243 2.769 1.00 47.78 88 ARG A N 1
ATOM 679 C CA . ARG A 1 88 ? 21.677 1.603 3.044 1.00 47.78 88 ARG A CA 1
ATOM 680 C C . ARG A 1 88 ? 21.651 0.792 4.340 1.00 47.78 88 ARG A C 1
ATOM 682 O O . ARG A 1 88 ? 20.635 0.811 5.017 1.00 47.78 88 ARG A O 1
ATOM 689 N N . LEU A 1 89 ? 22.751 0.149 4.743 1.00 46.56 89 LEU A N 1
ATOM 690 C CA . LEU A 1 89 ? 22.788 -0.590 6.017 1.00 46.56 89 LEU A CA 1
ATOM 691 C C . LEU A 1 89 ? 22.924 0.334 7.237 1.00 46.56 89 LEU A C 1
ATOM 693 O O . LEU A 1 89 ? 22.253 0.117 8.241 1.00 46.56 89 LEU A O 1
ATOM 697 N N . ALA A 1 90 ? 23.731 1.395 7.139 1.00 47.09 90 ALA A N 1
ATOM 698 C CA . ALA A 1 90 ? 23.911 2.350 8.235 1.00 47.09 90 ALA A CA 1
ATOM 699 C C . ALA A 1 90 ? 22.726 3.330 8.380 1.00 47.09 90 ALA A C 1
ATOM 701 O O . ALA A 1 90 ? 22.408 3.755 9.489 1.00 47.09 90 ALA A O 1
ATOM 702 N N . GLY A 1 91 ? 22.050 3.676 7.276 1.00 41.72 91 GLY A N 1
ATOM 703 C CA . GLY A 1 91 ? 20.934 4.623 7.267 1.00 41.72 91 GLY A CA 1
ATOM 704 C C . GLY A 1 91 ? 19.574 4.013 7.610 1.00 41.72 91 GLY A C 1
ATOM 705 O O . GLY A 1 91 ? 18.835 4.599 8.392 1.00 41.72 91 GLY A O 1
ATOM 706 N N . ASP A 1 92 ? 19.221 2.839 7.076 1.00 46.28 92 ASP A N 1
ATOM 707 C CA . ASP A 1 92 ? 17.821 2.385 7.073 1.00 46.28 92 ASP A CA 1
ATOM 708 C C . ASP A 1 92 ? 17.300 1.889 8.431 1.00 46.28 92 ASP A C 1
ATOM 710 O O . ASP A 1 92 ? 16.115 2.061 8.715 1.00 46.28 92 ASP A O 1
ATOM 714 N N . ALA A 1 93 ? 18.141 1.308 9.290 1.00 46.78 93 ALA A N 1
ATOM 715 C CA . ALA A 1 93 ? 17.717 0.891 10.632 1.00 46.78 93 ALA A CA 1
ATOM 716 C C . ALA A 1 93 ? 17.645 2.087 11.601 1.00 46.78 93 ALA A C 1
ATOM 718 O O . ALA A 1 93 ? 16.666 2.250 12.332 1.00 46.78 93 ALA A O 1
ATOM 719 N N . ALA A 1 94 ? 18.643 2.976 11.550 1.00 49.19 94 ALA A N 1
ATOM 720 C CA . ALA A 1 94 ? 18.714 4.162 12.402 1.00 49.19 94 ALA A CA 1
ATOM 721 C C . ALA A 1 94 ? 17.720 5.264 11.977 1.00 49.19 94 ALA A C 1
ATOM 723 O O . ALA A 1 94 ? 17.132 5.933 12.830 1.00 49.19 94 ALA A O 1
ATOM 724 N N . ALA A 1 95 ? 17.458 5.439 10.676 1.00 49.44 95 ALA A N 1
ATOM 725 C CA . ALA A 1 95 ? 16.479 6.406 10.174 1.00 49.44 95 ALA A CA 1
ATOM 726 C C . ALA A 1 95 ? 15.033 5.935 10.403 1.00 49.44 95 ALA A C 1
ATOM 728 O O . ALA A 1 95 ? 14.196 6.717 10.842 1.00 49.44 95 ALA A O 1
ATOM 729 N N . ARG A 1 96 ? 14.710 4.653 10.193 1.00 50.25 96 ARG A N 1
ATOM 730 C CA . ARG A 1 96 ? 13.323 4.174 10.365 1.00 50.25 96 ARG A CA 1
ATOM 731 C C . ARG A 1 96 ? 12.866 4.162 11.825 1.00 50.25 96 ARG A C 1
ATOM 733 O O . ARG A 1 96 ? 11.718 4.508 12.094 1.00 50.25 96 ARG A O 1
ATOM 740 N N . LEU A 1 97 ? 13.764 3.862 12.767 1.00 49.94 97 LEU A N 1
ATOM 741 C CA . LEU A 1 97 ? 13.474 3.999 14.198 1.00 49.94 97 LEU A CA 1
ATOM 742 C C . LEU A 1 97 ? 13.451 5.466 14.644 1.00 49.94 97 LEU A C 1
ATOM 744 O O . LEU A 1 97 ? 12.584 5.840 15.427 1.00 49.94 97 LEU A O 1
ATOM 748 N N . SER A 1 98 ? 14.336 6.325 14.125 1.00 49.34 98 SER A N 1
ATOM 749 C CA . SER A 1 98 ? 14.373 7.731 14.550 1.00 49.34 98 SER A CA 1
ATOM 750 C C . SER A 1 98 ? 13.197 8.563 14.042 1.00 49.34 98 SER A C 1
ATOM 752 O O . SER A 1 98 ? 12.782 9.464 14.759 1.00 49.34 98 SER A O 1
ATOM 754 N N . TRP A 1 99 ? 12.606 8.270 12.881 1.00 46.38 99 TRP A N 1
ATOM 755 C CA . TRP A 1 99 ? 11.451 9.036 12.389 1.00 46.38 99 TRP A CA 1
ATOM 756 C C . TRP A 1 99 ? 10.143 8.597 13.052 1.00 46.38 99 TRP A C 1
ATOM 758 O O . TRP A 1 99 ? 9.390 9.451 13.509 1.00 46.38 99 TRP A O 1
ATOM 768 N N . ALA A 1 100 ? 9.922 7.292 13.243 1.00 49.97 100 ALA A N 1
ATOM 769 C CA . ALA A 1 100 ? 8.783 6.807 14.025 1.00 49.97 100 ALA A CA 1
ATOM 770 C C . ALA A 1 100 ? 8.871 7.245 15.503 1.00 49.97 100 ALA A C 1
ATOM 772 O O . ALA A 1 100 ? 7.881 7.706 16.073 1.00 49.97 100 ALA A O 1
ATOM 773 N N . ALA A 1 101 ? 10.063 7.188 16.115 1.00 45.16 101 ALA A N 1
ATOM 774 C CA . ALA A 1 101 ? 10.262 7.627 17.496 1.00 45.16 101 ALA A CA 1
ATOM 775 C C . ALA A 1 101 ? 10.190 9.155 17.656 1.00 45.16 101 ALA A C 1
ATOM 777 O O . ALA A 1 101 ? 9.620 9.623 18.639 1.00 45.16 101 ALA A O 1
ATOM 778 N N . ARG A 1 102 ? 10.707 9.950 16.705 1.00 47.06 102 ARG A N 1
ATOM 779 C CA . ARG A 1 102 ? 10.615 11.423 16.764 1.00 47.06 102 ARG A CA 1
ATOM 780 C C . ARG A 1 102 ? 9.204 11.929 16.491 1.00 47.06 102 ARG A C 1
ATOM 782 O O . ARG A 1 102 ? 8.805 12.898 17.125 1.00 47.06 102 ARG A O 1
ATOM 789 N N . SER A 1 103 ? 8.425 11.260 15.643 1.00 43.47 103 SER A N 1
ATOM 790 C CA . SER A 1 103 ? 7.006 11.585 15.477 1.00 43.47 103 SER A CA 1
ATOM 791 C C . SER A 1 103 ? 6.209 11.272 16.745 1.00 43.47 103 SER A C 1
ATOM 793 O O . SER A 1 103 ? 5.447 12.116 17.186 1.00 43.47 103 SER A O 1
ATOM 795 N N . VAL A 1 104 ? 6.426 10.130 17.407 1.00 49.47 104 VAL A N 1
ATOM 796 C CA . VAL A 1 104 ? 5.718 9.810 18.666 1.00 49.47 104 VAL A CA 1
ATOM 797 C C . VAL A 1 104 ? 6.188 10.683 19.842 1.00 49.47 104 VAL A C 1
ATOM 799 O O . VAL A 1 104 ? 5.371 11.081 20.672 1.00 49.47 104 VAL A O 1
ATOM 802 N N . ALA A 1 105 ? 7.477 11.028 19.913 1.00 46.44 105 ALA A N 1
ATOM 803 C CA . ALA A 1 105 ? 8.014 11.911 20.950 1.00 46.44 105 ALA A CA 1
ATOM 804 C C . ALA A 1 105 ? 7.572 13.375 20.775 1.00 46.44 105 ALA A C 1
ATOM 806 O O . ALA A 1 105 ? 7.331 14.049 21.772 1.00 46.44 105 ALA A O 1
ATOM 807 N N . ALA A 1 106 ? 7.396 13.854 19.537 1.00 42.88 106 ALA A N 1
ATOM 808 C CA . ALA A 1 106 ? 6.927 15.216 19.272 1.00 42.88 106 ALA A CA 1
ATOM 809 C C . ALA A 1 106 ? 5.486 15.475 19.758 1.00 42.88 106 ALA A C 1
ATOM 811 O O . ALA A 1 106 ? 5.149 16.617 20.061 1.00 42.88 106 ALA A O 1
ATOM 812 N N . TRP A 1 107 ? 4.654 14.432 19.885 1.00 39.34 107 TRP A N 1
ATOM 813 C CA . TRP A 1 107 ? 3.265 14.544 20.358 1.00 39.34 107 TRP A CA 1
ATOM 814 C C . TRP A 1 107 ? 3.079 14.282 21.858 1.00 39.34 107 TRP A C 1
ATOM 816 O O . TRP A 1 107 ? 2.007 14.556 22.395 1.00 39.34 107 TRP A O 1
ATOM 826 N N . ARG A 1 108 ? 4.108 13.808 22.573 1.00 43.59 108 ARG A N 1
ATOM 827 C CA . ARG A 1 108 ? 4.083 13.738 24.042 1.00 43.59 108 ARG A CA 1
ATOM 828 C C . ARG A 1 108 ? 4.518 15.077 24.636 1.00 43.59 108 ARG A C 1
ATOM 830 O O . ARG A 1 108 ? 5.614 15.199 25.171 1.00 43.59 108 ARG A O 1
ATOM 837 N N . GLN A 1 109 ? 3.648 16.078 24.557 1.00 42.41 109 GLN A N 1
ATOM 838 C CA . GLN A 1 109 ? 3.704 17.196 25.500 1.00 42.41 109 GLN A CA 1
ATOM 839 C C . GLN A 1 109 ? 3.063 16.733 26.820 1.00 42.41 109 GLN A C 1
ATOM 841 O O . GLN A 1 109 ? 1.962 16.177 26.777 1.00 42.41 109 GLN A O 1
ATOM 846 N N . PRO A 1 110 ? 3.700 16.917 27.991 1.00 43.19 110 PRO A N 1
ATOM 847 C CA . PRO A 1 110 ? 3.004 16.742 29.254 1.00 43.19 110 PRO A CA 1
ATOM 848 C C . PRO A 1 110 ? 1.933 17.831 29.382 1.00 43.19 110 PRO A C 1
ATOM 850 O O . PRO A 1 110 ? 2.223 19.026 29.386 1.00 43.19 110 PRO A O 1
ATOM 853 N N . THR A 1 111 ? 0.677 17.414 29.493 1.00 50.53 111 THR A N 1
ATOM 854 C CA . THR A 1 111 ? -0.407 18.253 29.997 1.00 50.53 111 THR A CA 1
ATOM 855 C C . THR A 1 111 ? -0.067 18.653 31.431 1.00 50.53 111 THR A C 1
ATOM 857 O O . THR A 1 111 ? -0.116 17.819 32.331 1.00 50.53 111 THR A O 1
ATOM 860 N N . GLY A 1 112 ? 0.284 19.921 31.658 1.00 48.12 112 GLY A N 1
ATOM 861 C CA . GLY A 1 112 ? 0.393 20.452 33.015 1.00 48.12 112 GLY A CA 1
ATOM 862 C C . GLY A 1 112 ? 1.303 21.663 33.173 1.00 48.12 112 GLY A C 1
ATOM 863 O O . GLY A 1 112 ? 2.431 21.524 33.625 1.00 48.12 112 GLY A O 1
ATOM 864 N N . ALA A 1 113 ? 0.777 22.857 32.905 1.00 35.34 113 ALA A N 1
ATOM 865 C CA . ALA A 1 113 ? 1.140 24.053 33.664 1.00 35.34 113 ALA A CA 1
ATOM 866 C C . ALA A 1 113 ? -0.031 25.043 33.610 1.00 35.34 113 ALA A C 1
ATOM 868 O O . ALA A 1 113 ? -0.341 25.617 32.569 1.00 35.34 113 ALA A O 1
ATOM 869 N N . ALA A 1 114 ? -0.719 25.175 34.743 1.00 42.38 114 ALA A N 1
ATOM 870 C CA . ALA A 1 114 ? -1.743 26.179 34.974 1.00 42.38 114 ALA A CA 1
ATOM 871 C C . ALA A 1 114 ? -1.148 27.596 34.880 1.00 42.38 114 ALA A C 1
ATOM 873 O O . ALA A 1 114 ? -0.026 27.833 35.323 1.00 42.38 114 ALA A O 1
ATOM 874 N N . HIS A 1 115 ? -1.921 28.536 34.336 1.00 32.88 115 HIS A N 1
ATOM 875 C CA . HIS A 1 115 ? -1.613 29.965 34.346 1.00 32.88 115 HIS A CA 1
ATOM 876 C C . HIS A 1 115 ? -2.308 30.602 35.564 1.00 32.88 115 HIS A C 1
ATOM 878 O O . HIS A 1 115 ? -3.540 30.526 35.637 1.00 32.88 115 HIS A O 1
ATOM 884 N N . PRO A 1 116 ? -1.592 31.184 36.545 1.00 44.91 116 PRO A N 1
ATOM 885 C CA . PRO A 1 116 ? -2.230 32.044 37.532 1.00 44.91 116 PRO A CA 1
ATOM 886 C C . PRO A 1 116 ? -2.632 33.379 36.888 1.00 44.91 116 PRO A C 1
ATOM 888 O O . PRO A 1 116 ? -1.988 33.845 35.950 1.00 44.91 116 PRO A O 1
ATOM 891 N N . ARG A 1 117 ? -3.752 33.912 37.382 1.00 49.47 117 ARG A N 1
ATOM 892 C CA . ARG A 1 117 ? -4.440 35.124 36.919 1.00 49.47 117 ARG A CA 1
ATOM 893 C C . ARG A 1 117 ? -3.617 36.394 37.068 1.00 49.47 117 AR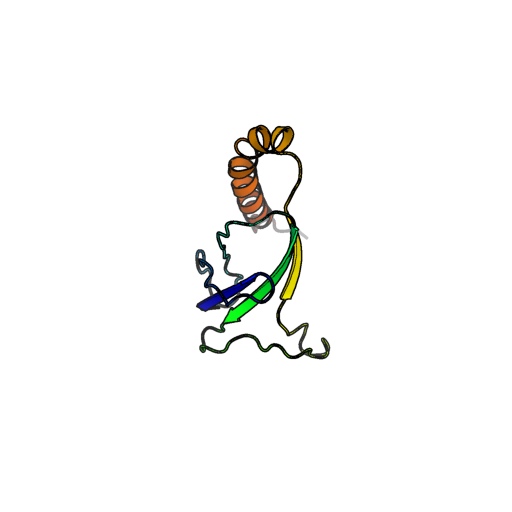G A C 1
ATOM 895 O O . ARG A 1 117 ? -2.862 36.476 38.060 1.00 49.47 117 ARG A O 1
#

Radius of gyration: 19.22 Å; chains: 1; bounding box: 46×43×52 Å

pLDDT: mean 72.79, std 20.61, range [32.88, 95.5]

Secondary structure (DSSP, 8-state):
--EEEEEETTS-EEEPEE-----TTSPPPEE----PPSEEEEEEEEEE-TTSPBPP------TTT---S-EEEEEEE---HHHHHHHHHHHHHHHHHHHHHHHHHHH------PPP-